Protein AF-A0A953YPN1-F1 (afdb_monomer_lite)

Foldseek 3Di:
DVLLVLLVVVLPDPPDDPVVNVVSVVVNVQVVVVDDDPVSSVVSVVVSVCVVPDPPDDDDDPPPPCDPPDPPVVVVVVVVVVVVVVVVVVVVVVVVVVVVVVVVVVVVVVVVVVVVVVVVLVVVVPPDPCVPPSVVVLVVVVVVLCCVQPLVNDPDDDPVSVVSVVVCVVVVVVSVVVVVD

Secondary structure (DSSP, 8-state):
-HHHHHHHHHHH-S-S-HHHHHHHHHHHHHHHHT---HHHHHHHHHHHHHHHHS-S-PPP-----------THHHHHHHHHHHHHHHHHHHHHHHHHHHHHHHHHHHHHHHHHHHHHHHHHHHHHTTS--TTHHHHHHHHHHHHHHHHH-GGG----THHHHHHHHHHHHHHHHHHHHTT-

Sequence (181 aa):
MRDLAKVQALLRSKSLPNDYIFQLVDYERRLRSGFLPTEDRNFIDALYQWYLTTPDSVPVSDAIGEEPVAPADDFGERLRQSDDKLRQAEARIAGLEREISDLTEGYEQQITILRRHLAAAEAGGAKAGHGHEDDRRFQEVRRLFARQFHPDNIDAVGTEREVRINVFKSFWSEIARIEKS

pLDDT: mean 80.94, std 14.26, range [43.56, 96.5]

Structure (mmCIF, N/CA/C/O backbone):
data_AF-A0A953YPN1-F1
#
_entry.id   AF-A0A953YPN1-F1
#
loop_
_atom_site.group_PDB
_atom_site.id
_atom_site.type_symbol
_atom_site.label_atom_id
_atom_site.label_alt_id
_atom_site.label_comp_id
_atom_site.label_asym_id
_atom_site.label_entity_id
_atom_site.label_seq_id
_atom_site.pdbx_PDB_ins_code
_atom_site.Cartn_x
_atom_site.Cartn_y
_atom_site.Cartn_z
_atom_site.occupancy
_atom_site.B_iso_or_equiv
_atom_site.auth_seq_id
_atom_site.auth_comp_id
_atom_site.auth_asym_id
_atom_site.auth_atom_id
_atom_site.pdbx_PDB_model_num
ATOM 1 N N . MET A 1 1 ? 13.574 -30.061 -6.468 1.00 66.62 1 MET A N 1
ATOM 2 C CA . MET A 1 1 ? 14.957 -30.098 -5.927 1.00 66.62 1 MET A CA 1
ATOM 3 C C . MET A 1 1 ? 16.039 -30.037 -7.006 1.00 66.62 1 MET A C 1
ATOM 5 O O . MET A 1 1 ? 17.040 -29.380 -6.765 1.00 66.62 1 MET A O 1
ATOM 9 N N . ARG A 1 2 ? 15.853 -30.647 -8.190 1.00 85.81 2 ARG A N 1
ATOM 10 C CA . ARG A 1 2 ? 16.838 -30.607 -9.290 1.00 85.81 2 ARG A CA 1
ATOM 11 C C . ARG A 1 2 ? 17.183 -29.183 -9.760 1.00 85.81 2 ARG A C 1
ATOM 13 O O . ARG A 1 2 ? 18.354 -28.892 -9.957 1.00 85.81 2 ARG A O 1
ATOM 20 N N . ASP A 1 3 ? 16.195 -28.297 -9.855 1.00 88.50 3 ASP A N 1
ATOM 21 C CA . ASP A 1 3 ? 16.396 -26.941 -10.399 1.00 88.50 3 ASP A CA 1
ATOM 22 C C . ASP A 1 3 ? 17.117 -26.008 -9.418 1.00 88.50 3 ASP A C 1
ATOM 24 O O . ASP A 1 3 ? 17.938 -25.192 -9.820 1.00 88.50 3 ASP A O 1
ATOM 28 N N . LEU A 1 4 ? 16.911 -26.205 -8.110 1.00 91.25 4 LEU A N 1
ATOM 29 C CA . LEU A 1 4 ? 17.629 -25.463 -7.070 1.00 91.25 4 LEU A CA 1
ATOM 30 C C . LEU A 1 4 ? 19.138 -25.738 -7.126 1.00 91.25 4 LEU A C 1
ATOM 32 O O . LEU A 1 4 ? 19.940 -24.816 -7.008 1.00 91.25 4 LEU A O 1
ATOM 36 N N . ALA A 1 5 ? 19.525 -26.994 -7.362 1.00 91.31 5 ALA A N 1
ATOM 37 C CA . ALA A 1 5 ? 20.929 -27.366 -7.510 1.00 91.31 5 ALA A CA 1
ATOM 38 C C . ALA A 1 5 ? 21.566 -26.736 -8.763 1.00 91.31 5 ALA A C 1
ATOM 40 O O . ALA A 1 5 ? 22.717 -26.306 -8.705 1.00 91.31 5 ALA A O 1
ATOM 41 N N . LYS A 1 6 ? 20.815 -26.629 -9.871 1.00 90.94 6 LYS A N 1
ATOM 42 C CA . LYS A 1 6 ? 21.270 -25.955 -11.100 1.00 90.94 6 LYS A CA 1
ATOM 43 C C . LYS A 1 6 ? 21.516 -24.465 -10.860 1.00 90.94 6 LYS A C 1
ATOM 45 O O . LYS A 1 6 ? 22.597 -23.976 -11.168 1.00 90.94 6 LYS A O 1
ATOM 50 N N . VAL A 1 7 ? 20.560 -23.769 -10.238 1.00 90.25 7 VAL A N 1
ATOM 51 C CA . VAL A 1 7 ? 20.686 -22.338 -9.901 1.00 90.25 7 VAL A CA 1
ATOM 52 C C . VAL A 1 7 ? 21.876 -22.087 -8.975 1.00 90.25 7 VAL A C 1
ATOM 54 O O . VAL A 1 7 ? 22.664 -21.180 -9.217 1.00 90.25 7 VAL A O 1
ATOM 57 N N . GLN A 1 8 ? 22.070 -22.923 -7.954 1.00 92.25 8 GLN A N 1
ATOM 58 C CA . GLN A 1 8 ? 23.209 -22.786 -7.041 1.00 92.25 8 GLN A CA 1
ATOM 59 C C . GLN A 1 8 ? 24.557 -23.060 -7.712 1.00 92.25 8 GLN A C 1
ATOM 61 O O . GLN A 1 8 ? 25.550 -22.427 -7.359 1.00 92.25 8 GLN A O 1
ATOM 66 N N . ALA A 1 9 ? 24.614 -23.993 -8.664 1.00 89.50 9 ALA A N 1
ATOM 67 C CA . ALA A 1 9 ? 25.815 -24.226 -9.457 1.00 89.50 9 ALA A CA 1
ATOM 68 C C . ALA A 1 9 ? 26.132 -23.017 -10.352 1.00 89.50 9 ALA A C 1
ATOM 70 O O . ALA A 1 9 ? 27.278 -22.573 -10.381 1.00 89.50 9 ALA A O 1
ATOM 71 N N . LEU A 1 10 ? 25.112 -22.442 -10.998 1.00 90.25 10 LEU A N 1
ATOM 72 C CA . LEU A 1 10 ? 25.237 -21.233 -11.811 1.00 90.25 10 LEU A CA 1
ATOM 73 C C . LEU A 1 10 ? 25.727 -20.042 -10.975 1.00 90.25 10 LEU A C 1
ATOM 75 O O . LEU A 1 10 ? 26.741 -19.445 -11.316 1.00 90.25 10 LEU A O 1
ATOM 79 N N . LEU A 1 11 ? 25.105 -19.762 -9.826 1.00 90.31 11 LEU A N 1
ATOM 80 C CA . LEU A 1 11 ? 25.499 -18.661 -8.929 1.00 90.31 11 LEU A CA 1
ATOM 81 C C . LEU A 1 11 ? 26.936 -18.765 -8.392 1.00 90.31 11 LEU A C 1
ATOM 83 O O . LEU A 1 11 ? 27.520 -17.759 -8.002 1.00 90.31 11 LEU A O 1
ATOM 87 N N . ARG A 1 12 ? 27.511 -19.971 -8.344 1.00 88.50 12 ARG A N 1
ATOM 88 C CA . ARG A 1 12 ? 28.907 -20.189 -7.927 1.00 88.50 12 ARG A CA 1
ATOM 89 C C . ARG A 1 12 ? 29.905 -20.055 -9.075 1.00 88.50 12 ARG A C 1
ATOM 91 O O . ARG A 1 12 ? 31.108 -19.997 -8.817 1.00 88.50 12 ARG A O 1
ATOM 98 N N . SER A 1 13 ? 29.435 -20.039 -10.319 1.00 84.56 13 SER A N 1
ATOM 99 C CA . SER A 1 13 ? 30.298 -19.875 -11.482 1.00 84.56 13 SER A CA 1
ATOM 100 C C . SER A 1 13 ? 30.769 -18.424 -11.605 1.00 84.56 13 SER A C 1
ATOM 102 O O . SER A 1 13 ? 30.007 -17.485 -11.396 1.00 84.56 13 SER A O 1
ATOM 104 N N . LYS A 1 14 ? 32.046 -18.228 -11.951 1.00 73.69 14 LYS A N 1
ATOM 105 C CA . LYS A 1 14 ? 32.632 -16.890 -12.154 1.00 73.69 14 LYS A CA 1
ATOM 106 C C . LYS A 1 14 ? 32.402 -16.331 -13.564 1.00 73.69 14 LYS A C 1
ATOM 108 O O . LYS A 1 14 ? 32.831 -15.219 -13.841 1.00 73.69 14 LYS A O 1
ATOM 113 N N . SER A 1 15 ? 31.771 -17.107 -14.448 1.00 74.50 15 SER A N 1
ATOM 114 C CA . SER A 1 15 ? 31.682 -16.826 -15.888 1.00 74.50 15 SER A CA 1
ATOM 115 C C . SER A 1 15 ? 30.311 -16.311 -16.340 1.00 74.50 15 SER A C 1
ATOM 117 O O . SER A 1 15 ? 30.076 -16.180 -17.542 1.00 74.50 15 SER A O 1
ATOM 119 N N . LEU A 1 16 ? 29.385 -16.043 -15.417 1.00 81.38 16 LEU A N 1
ATOM 120 C CA . LEU A 1 16 ? 28.074 -15.515 -15.782 1.00 81.38 16 LEU A CA 1
ATOM 121 C C . LEU A 1 16 ? 28.103 -13.987 -15.894 1.00 81.38 16 LEU A C 1
ATOM 123 O O . LEU A 1 16 ? 28.642 -13.323 -15.007 1.00 81.38 16 LEU A O 1
ATOM 127 N N . PRO A 1 17 ? 27.478 -13.417 -16.936 1.00 81.12 17 PRO A N 1
ATOM 128 C CA . PRO A 1 17 ? 27.217 -11.984 -16.998 1.00 81.12 17 PRO A CA 1
ATOM 129 C C . PRO A 1 17 ? 26.443 -11.489 -15.766 1.00 81.12 17 PRO A C 1
ATOM 131 O O . PRO A 1 17 ? 25.532 -12.169 -15.285 1.00 81.12 17 PRO A O 1
ATOM 134 N N . ASN A 1 18 ? 26.781 -10.287 -15.284 1.00 77.88 18 ASN A N 1
ATOM 135 C CA . ASN A 1 18 ? 26.198 -9.700 -14.068 1.00 77.88 18 ASN A CA 1
ATOM 136 C C . ASN A 1 18 ? 24.661 -9.631 -14.101 1.00 77.88 18 ASN A C 1
ATOM 138 O O . ASN A 1 18 ? 24.018 -9.828 -13.069 1.00 77.88 18 ASN A O 1
ATOM 142 N N . ASP A 1 19 ? 24.069 -9.430 -15.278 1.00 79.19 19 ASP A N 1
ATOM 143 C CA . ASP A 1 19 ? 22.616 -9.305 -15.447 1.00 79.19 19 ASP A CA 1
ATOM 144 C C . ASP A 1 19 ? 21.859 -10.602 -15.112 1.00 79.19 19 ASP A C 1
ATOM 146 O O . ASP A 1 19 ? 20.706 -10.561 -14.673 1.00 79.19 19 ASP A O 1
ATOM 150 N N . TYR A 1 20 ? 22.514 -11.762 -15.238 1.00 85.31 20 TYR A N 1
ATOM 151 C CA . TYR A 1 20 ? 21.919 -13.055 -14.889 1.00 85.31 20 TYR A CA 1
ATOM 152 C C . TYR A 1 20 ? 22.017 -13.377 -13.397 1.00 85.31 20 TYR A C 1
ATOM 154 O O . TYR A 1 20 ? 21.236 -14.187 -12.897 1.00 85.31 20 TYR A O 1
ATOM 162 N N . ILE A 1 21 ? 22.926 -12.735 -12.656 1.00 86.75 21 ILE A N 1
ATOM 163 C CA . ILE A 1 21 ? 23.112 -12.999 -11.222 1.00 86.75 21 ILE A CA 1
ATOM 164 C C . ILE A 1 21 ? 21.848 -12.612 -10.448 1.00 86.75 21 ILE A C 1
ATOM 166 O O . ILE A 1 21 ? 21.346 -13.404 -9.650 1.00 86.75 21 ILE A O 1
ATOM 170 N N . PHE A 1 22 ? 21.282 -11.433 -10.722 1.00 87.12 22 PHE A N 1
ATOM 171 C CA . PHE A 1 22 ? 20.065 -10.965 -10.049 1.00 87.12 22 PHE A CA 1
ATOM 172 C C . PHE A 1 22 ? 18.855 -11.861 -10.335 1.00 87.12 22 PHE A C 1
ATOM 174 O O . PHE A 1 22 ? 18.087 -12.171 -9.422 1.00 87.12 22 PHE A O 1
ATOM 181 N N . GLN A 1 23 ? 18.718 -12.331 -11.578 1.00 89.75 23 GLN A N 1
ATOM 182 C CA . GLN A 1 23 ? 17.644 -13.244 -11.975 1.00 89.75 23 GLN A CA 1
ATOM 183 C C . GLN A 1 23 ? 17.786 -14.602 -11.275 1.00 89.75 23 GLN A C 1
ATOM 185 O O . GLN A 1 23 ? 16.819 -15.120 -10.722 1.00 89.75 23 GLN A O 1
ATOM 190 N N . LEU A 1 24 ? 19.005 -15.146 -11.203 1.00 91.62 24 LEU A N 1
ATOM 191 C CA . LEU A 1 24 ? 19.278 -16.416 -10.528 1.00 91.62 24 LEU A CA 1
ATOM 192 C C . LEU A 1 24 ? 19.046 -16.351 -9.011 1.00 91.62 24 LEU A C 1
ATOM 194 O O . LEU A 1 24 ? 18.527 -17.311 -8.442 1.00 91.62 24 LEU A O 1
ATOM 198 N N . VAL A 1 25 ? 19.370 -15.231 -8.355 1.00 92.38 25 VAL A N 1
ATOM 199 C CA . VAL A 1 25 ? 19.056 -15.021 -6.929 1.00 92.38 25 VAL A CA 1
ATOM 200 C C . VAL A 1 25 ? 17.540 -14.998 -6.699 1.00 92.38 25 VAL A C 1
ATOM 202 O O . VAL A 1 25 ? 17.048 -15.621 -5.752 1.00 92.38 25 VAL A O 1
ATOM 205 N N . ASP A 1 26 ? 16.778 -14.333 -7.572 1.00 91.81 26 ASP A N 1
ATOM 206 C CA . ASP A 1 26 ? 15.315 -14.330 -7.479 1.00 91.81 26 ASP A CA 1
ATOM 207 C C . ASP A 1 26 ? 14.725 -15.730 -7.714 1.00 91.81 26 ASP A C 1
ATOM 209 O O . ASP A 1 26 ? 13.865 -16.186 -6.954 1.00 91.81 26 ASP A O 1
ATOM 213 N N . TYR A 1 27 ? 15.240 -16.466 -8.700 1.00 93.75 27 TYR A N 1
ATOM 214 C CA . TYR A 1 27 ? 14.842 -17.850 -8.951 1.00 93.75 27 TYR A CA 1
ATOM 215 C C . TYR A 1 27 ? 15.159 -18.779 -7.781 1.00 93.75 27 TYR A C 1
ATOM 217 O O . TYR A 1 27 ? 14.328 -19.623 -7.442 1.00 93.75 27 TYR A O 1
ATOM 225 N N . GLU A 1 28 ? 16.301 -18.613 -7.107 1.00 93.62 28 GLU A N 1
ATOM 226 C CA . GLU A 1 28 ? 16.613 -19.377 -5.896 1.00 93.62 28 GLU A CA 1
ATOM 227 C C . GLU A 1 28 ? 15.565 -19.129 -4.801 1.00 93.62 28 GLU A C 1
ATOM 229 O O . GLU A 1 28 ? 15.050 -20.078 -4.198 1.00 93.62 28 GLU A O 1
ATOM 234 N N . ARG A 1 29 ? 15.208 -17.861 -4.564 1.00 93.69 29 ARG A N 1
ATOM 235 C CA . ARG A 1 29 ? 14.191 -17.475 -3.576 1.00 93.69 29 ARG A CA 1
ATOM 236 C C . ARG A 1 29 ? 12.829 -18.098 -3.894 1.00 93.69 29 ARG A C 1
ATOM 238 O O . ARG A 1 29 ? 12.201 -18.669 -3.003 1.00 93.69 29 ARG A O 1
ATOM 245 N N . ARG A 1 30 ? 12.398 -18.032 -5.155 1.00 91.81 30 ARG A N 1
ATOM 246 C CA . ARG A 1 30 ? 11.135 -18.615 -5.645 1.00 91.81 30 ARG A CA 1
ATOM 247 C C . ARG A 1 30 ? 11.118 -20.146 -5.539 1.00 91.81 30 ARG A C 1
ATOM 249 O O . ARG A 1 30 ? 10.169 -20.745 -5.038 1.00 91.81 30 ARG A O 1
ATOM 256 N N . LEU A 1 31 ? 12.217 -20.805 -5.903 1.00 91.38 31 LEU A N 1
ATOM 257 C CA . LEU A 1 31 ? 12.349 -22.256 -5.747 1.00 91.38 31 LEU A CA 1
ATOM 258 C C . LEU A 1 31 ? 12.269 -22.692 -4.279 1.00 91.38 31 LEU A C 1
ATOM 260 O O . LEU A 1 31 ? 11.687 -23.738 -3.990 1.00 91.38 31 LEU A O 1
ATOM 264 N N . ARG A 1 32 ? 12.805 -21.893 -3.347 1.00 91.56 32 ARG A N 1
ATOM 265 C CA . ARG A 1 32 ? 12.696 -22.145 -1.899 1.00 91.56 32 ARG A CA 1
ATOM 266 C C . ARG A 1 32 ? 11.285 -21.927 -1.356 1.00 91.56 32 ARG A C 1
ATOM 268 O O . ARG A 1 32 ? 10.904 -22.634 -0.428 1.00 91.56 32 ARG A O 1
ATOM 275 N N . SER A 1 33 ? 10.505 -21.011 -1.932 1.00 92.00 33 SER A N 1
ATOM 276 C CA . SER A 1 33 ? 9.086 -20.841 -1.587 1.00 92.00 33 SER A CA 1
ATOM 277 C C . SER A 1 33 ? 8.169 -21.893 -2.226 1.00 92.00 33 SER A C 1
ATOM 279 O O . SER A 1 33 ? 6.976 -21.921 -1.934 1.00 92.00 33 SER A O 1
ATOM 281 N N . GLY A 1 34 ? 8.713 -22.788 -3.059 1.00 92.00 34 GLY A N 1
ATOM 282 C CA . GLY A 1 34 ? 7.993 -23.920 -3.647 1.00 92.00 34 GLY A CA 1
ATOM 283 C C . GLY A 1 34 ? 7.304 -23.620 -4.980 1.00 92.00 34 GLY A C 1
ATOM 284 O O . GLY A 1 34 ? 6.620 -24.496 -5.508 1.00 92.00 34 GLY A O 1
ATOM 285 N N . PHE A 1 35 ? 7.501 -22.432 -5.557 1.00 90.50 35 PHE A N 1
ATOM 286 C CA . PHE A 1 35 ? 6.878 -22.044 -6.820 1.00 90.50 35 PHE A CA 1
ATOM 287 C C . PHE A 1 35 ? 7.901 -21.464 -7.791 1.00 90.50 35 PHE A C 1
ATOM 289 O O . PHE A 1 35 ? 8.605 -20.518 -7.469 1.00 90.50 35 PHE A O 1
ATOM 296 N N . LEU A 1 36 ? 7.945 -22.002 -9.007 1.00 90.00 36 LEU A N 1
ATOM 297 C CA . LEU A 1 36 ? 8.696 -21.412 -10.108 1.00 90.00 36 LEU A CA 1
ATOM 298 C C . LEU A 1 36 ? 7.936 -21.677 -11.418 1.00 90.00 36 LEU A C 1
ATOM 300 O O . LEU A 1 36 ? 7.680 -22.859 -11.697 1.00 90.00 36 LEU A O 1
ATOM 304 N N . PRO A 1 37 ? 7.575 -20.629 -12.186 1.00 90.94 37 PRO A N 1
ATOM 305 C CA . PRO A 1 37 ? 6.934 -20.747 -13.494 1.00 90.94 37 PRO A CA 1
ATOM 306 C C . PRO A 1 37 ? 7.686 -21.677 -14.452 1.00 90.94 37 PRO A C 1
ATOM 308 O O . PRO A 1 37 ? 8.906 -21.820 -14.379 1.00 90.94 37 PRO A O 1
ATOM 311 N N . THR A 1 38 ? 6.960 -22.305 -15.378 1.00 86.75 38 THR A N 1
ATOM 312 C CA . THR A 1 38 ? 7.549 -23.224 -16.368 1.00 86.75 38 THR A CA 1
ATOM 313 C C . THR A 1 38 ? 8.549 -22.517 -17.287 1.00 86.75 38 THR A C 1
ATOM 315 O O . THR A 1 38 ? 9.581 -23.091 -17.618 1.00 86.75 38 THR A O 1
ATOM 318 N N . GLU A 1 39 ? 8.279 -21.264 -17.656 1.00 82.88 39 GLU A N 1
ATOM 319 C CA . GLU A 1 39 ? 9.177 -20.443 -18.480 1.00 82.88 39 GLU A CA 1
ATOM 320 C C . GLU A 1 39 ? 10.525 -20.217 -17.786 1.00 82.88 39 GLU A C 1
ATOM 322 O O . GLU A 1 39 ? 11.573 -20.493 -18.368 1.00 82.88 39 GLU A O 1
ATOM 327 N N . ASP A 1 40 ? 10.492 -19.848 -16.503 1.00 89.44 40 ASP A N 1
ATOM 328 C CA . ASP A 1 40 ? 11.690 -19.671 -15.677 1.00 89.44 40 ASP A CA 1
ATOM 329 C C . ASP A 1 40 ? 12.476 -20.989 -15.527 1.00 89.44 40 ASP A C 1
ATOM 331 O O . ASP A 1 40 ? 13.706 -20.994 -15.547 1.00 89.44 40 ASP A O 1
ATOM 335 N N . ARG A 1 41 ? 11.792 -22.140 -15.426 1.00 88.81 41 ARG A N 1
ATOM 336 C CA . ARG A 1 41 ? 12.461 -23.457 -15.400 1.00 88.81 41 ARG A CA 1
ATOM 337 C C . ARG A 1 41 ? 13.164 -23.777 -16.712 1.00 88.81 41 ARG A C 1
ATOM 339 O O . ARG A 1 41 ? 14.303 -24.234 -16.686 1.00 88.81 41 ARG A O 1
ATOM 346 N N . ASN A 1 42 ? 12.504 -23.529 -17.840 1.00 87.62 42 ASN A N 1
ATOM 347 C CA . ASN A 1 42 ? 13.091 -23.749 -19.161 1.00 87.62 42 ASN A CA 1
ATOM 348 C C . ASN A 1 42 ? 14.320 -22.859 -19.366 1.00 87.62 42 ASN A C 1
ATOM 350 O O . ASN A 1 42 ? 15.325 -23.311 -19.910 1.00 87.62 42 ASN A O 1
ATOM 354 N N . PHE A 1 43 ? 14.257 -21.620 -18.877 1.00 88.00 43 PHE A N 1
ATOM 355 C CA . PHE A 1 43 ? 15.380 -20.696 -18.899 1.00 88.00 43 PHE A CA 1
ATOM 356 C C . PHE A 1 43 ? 16.560 -21.195 -18.050 1.00 88.00 43 PHE A C 1
ATOM 358 O O . PHE A 1 43 ? 17.682 -21.262 -18.550 1.00 88.00 43 PHE A O 1
ATOM 365 N N . ILE A 1 44 ? 16.317 -21.619 -16.802 1.00 90.50 44 ILE A N 1
ATOM 366 C CA . ILE A 1 44 ? 17.356 -22.211 -15.937 1.00 90.50 44 ILE A CA 1
ATOM 367 C C . ILE A 1 44 ? 17.985 -23.436 -16.604 1.00 90.50 44 ILE A C 1
ATOM 369 O O . ILE A 1 44 ? 19.199 -23.616 -16.533 1.00 90.50 44 ILE A O 1
ATOM 373 N N . ASP A 1 45 ? 17.181 -24.269 -17.262 1.00 88.94 45 ASP A N 1
ATOM 374 C CA . ASP A 1 45 ? 17.662 -25.469 -17.939 1.00 88.94 45 ASP A CA 1
ATOM 375 C C . ASP A 1 45 ? 18.532 -25.139 -19.145 1.00 88.94 45 ASP A C 1
ATOM 377 O O . ASP A 1 45 ? 19.617 -25.705 -19.271 1.00 88.94 45 ASP A O 1
ATOM 381 N N . ALA A 1 46 ? 18.113 -24.190 -19.981 1.00 87.81 46 ALA A N 1
ATOM 382 C CA . ALA A 1 46 ? 18.907 -23.717 -21.108 1.00 87.81 46 ALA A CA 1
ATOM 383 C C . ALA A 1 46 ? 20.232 -23.093 -20.643 1.00 87.81 46 ALA A C 1
ATOM 385 O O . ALA A 1 46 ? 21.296 -23.444 -21.156 1.00 87.81 46 ALA A O 1
ATOM 386 N N . LEU A 1 47 ? 20.185 -22.234 -19.621 1.00 87.31 47 LEU A N 1
ATOM 387 C CA . LEU A 1 47 ? 21.364 -21.568 -19.069 1.00 87.31 47 LEU A CA 1
ATOM 388 C C . LEU A 1 47 ? 22.328 -22.566 -18.412 1.00 87.31 47 LEU A C 1
ATOM 390 O O . LEU A 1 47 ? 23.544 -22.459 -18.562 1.00 87.31 47 LEU A O 1
ATOM 394 N N . TYR A 1 48 ? 21.794 -23.573 -17.720 1.00 88.69 48 TYR A N 1
ATOM 395 C CA . TYR A 1 48 ? 22.593 -24.634 -17.118 1.00 88.69 48 TYR A CA 1
ATOM 396 C C . TYR A 1 48 ? 23.224 -25.555 -18.165 1.00 88.69 48 TYR A C 1
ATOM 398 O O . TYR A 1 48 ? 24.382 -25.933 -18.012 1.00 88.69 48 TYR A O 1
ATOM 406 N N . GLN A 1 49 ? 22.503 -25.900 -19.237 1.00 87.88 49 GLN A N 1
ATOM 407 C CA . GLN A 1 49 ? 23.088 -26.656 -20.347 1.00 87.88 49 GLN A CA 1
ATOM 408 C C . GLN A 1 49 ? 24.216 -25.871 -21.011 1.00 87.88 49 GLN A C 1
ATOM 410 O O . GLN A 1 49 ? 25.301 -26.417 -21.177 1.00 87.88 49 GLN A O 1
ATOM 415 N N . TRP A 1 50 ? 24.004 -24.583 -21.288 1.00 85.44 50 TRP A N 1
ATOM 416 C CA . TRP A 1 50 ? 25.046 -23.711 -21.824 1.00 85.44 50 TRP A CA 1
ATOM 417 C C . TRP A 1 50 ? 26.288 -23.669 -20.921 1.00 85.44 50 TRP A C 1
ATOM 419 O O . TRP A 1 50 ? 27.406 -23.846 -21.406 1.00 85.44 50 TRP A O 1
ATOM 429 N N . TYR A 1 51 ? 26.100 -23.526 -19.604 1.00 84.94 51 TYR A N 1
ATOM 430 C CA . TYR A 1 51 ? 27.187 -23.564 -18.621 1.00 84.94 51 TYR A CA 1
ATOM 431 C C . TYR A 1 51 ? 27.980 -24.881 -18.652 1.00 84.94 51 TYR A C 1
ATOM 433 O O . TYR A 1 51 ? 29.197 -24.868 -18.505 1.00 84.94 51 TYR A O 1
ATOM 441 N N . LEU A 1 52 ? 27.314 -26.020 -18.863 1.00 84.75 52 LEU A N 1
ATOM 442 C CA . LEU A 1 52 ? 27.977 -27.326 -18.945 1.00 84.75 52 LEU A CA 1
ATOM 443 C C . LEU A 1 52 ? 28.704 -27.560 -20.276 1.00 84.75 52 LEU A C 1
ATOM 445 O O . LEU A 1 52 ? 29.666 -28.324 -20.312 1.00 84.75 52 LEU A O 1
ATOM 449 N N . THR A 1 53 ? 28.227 -26.961 -21.368 1.00 82.44 53 THR A N 1
ATOM 450 C CA . THR A 1 53 ? 28.767 -27.186 -22.719 1.00 82.44 53 THR A CA 1
ATOM 451 C C . THR A 1 53 ? 29.822 -26.172 -23.139 1.00 82.44 53 THR A C 1
ATOM 453 O O . THR A 1 53 ? 30.477 -26.385 -24.156 1.00 82.44 53 THR A O 1
ATOM 456 N N . THR A 1 54 ? 29.985 -25.076 -22.397 1.00 73.19 54 THR A N 1
ATOM 457 C CA . THR A 1 54 ? 30.964 -24.033 -22.718 1.00 73.19 54 THR A CA 1
ATOM 458 C C . THR A 1 54 ? 32.278 -24.341 -21.989 1.00 73.19 54 THR A C 1
ATOM 460 O O . THR A 1 54 ? 32.303 -24.295 -20.759 1.00 73.19 54 THR A O 1
ATOM 463 N N . PRO A 1 55 ? 33.371 -24.691 -22.696 1.00 54.69 55 PRO A N 1
ATOM 464 C CA . PRO A 1 55 ? 34.686 -24.806 -22.075 1.00 54.69 55 PRO A CA 1
ATOM 465 C C . PRO A 1 55 ? 35.129 -23.429 -21.563 1.00 54.69 55 PRO A C 1
ATOM 467 O O . PRO A 1 55 ? 34.757 -22.423 -22.159 1.00 54.69 55 PRO A O 1
ATOM 470 N N . ASP A 1 56 ? 35.946 -23.401 -20.506 1.00 56.75 56 ASP A N 1
ATOM 471 C CA . ASP A 1 56 ? 36.495 -22.243 -19.754 1.00 56.75 56 ASP A CA 1
ATOM 472 C C . ASP A 1 56 ? 37.196 -21.121 -20.574 1.00 56.75 56 ASP A C 1
ATOM 474 O O . ASP A 1 56 ? 37.889 -20.260 -20.034 1.00 56.75 56 ASP A O 1
ATOM 478 N N . SER A 1 57 ? 37.040 -21.093 -21.890 1.00 47.34 57 SER A N 1
ATOM 479 C CA . SER A 1 57 ? 37.502 -20.051 -22.794 1.00 47.34 57 SER A CA 1
ATOM 480 C C . SER A 1 57 ? 36.321 -19.223 -23.288 1.00 47.34 57 SER A C 1
ATOM 482 O O . SER A 1 57 ? 35.515 -19.697 -24.084 1.00 47.34 57 SER A O 1
ATOM 484 N N . VAL A 1 58 ? 36.264 -17.963 -22.867 1.00 56.03 58 VAL A N 1
ATOM 485 C CA . VAL A 1 58 ? 35.509 -16.912 -23.553 1.00 56.03 58 VAL A CA 1
ATOM 486 C C . VAL A 1 58 ? 36.115 -16.726 -24.950 1.00 56.03 58 VAL A C 1
ATOM 488 O O . VAL A 1 58 ? 37.282 -16.337 -25.030 1.00 56.03 58 VAL A O 1
ATOM 491 N N . PRO A 1 59 ? 35.373 -16.891 -26.057 1.00 43.56 59 PRO A N 1
ATOM 492 C CA . PRO A 1 59 ? 35.543 -16.005 -27.181 1.00 43.56 59 PRO A CA 1
ATOM 493 C C . PRO A 1 59 ? 34.563 -14.850 -26.990 1.00 43.56 59 PRO A C 1
ATOM 495 O O . PRO A 1 59 ? 33.352 -15.032 -26.844 1.00 43.56 59 PRO A O 1
ATOM 498 N N . VAL A 1 60 ? 35.110 -13.639 -26.983 1.00 52.81 60 VAL A N 1
ATOM 499 C CA . VAL A 1 60 ? 34.344 -12.459 -27.362 1.00 52.81 60 VAL A CA 1
ATOM 500 C C . VAL A 1 60 ? 33.658 -12.794 -28.688 1.00 52.81 60 VAL A C 1
ATOM 502 O O . VAL A 1 60 ? 34.260 -13.361 -29.596 1.00 52.81 60 VAL A O 1
ATOM 505 N N . SER A 1 61 ? 32.361 -12.540 -28.708 1.00 48.41 61 SER A N 1
ATOM 506 C CA . SER A 1 61 ? 31.412 -12.825 -29.771 1.00 48.41 61 SER A CA 1
ATOM 507 C C . SER A 1 61 ? 31.862 -12.304 -31.147 1.00 48.41 61 SER A C 1
ATOM 509 O O . SER A 1 61 ? 31.535 -11.176 -31.491 1.00 48.41 61 SER A O 1
ATOM 511 N N . ASP A 1 62 ? 32.526 -13.142 -31.951 1.00 48.56 62 ASP A N 1
ATOM 512 C CA . ASP A 1 62 ? 32.809 -12.892 -33.384 1.00 48.56 62 ASP A CA 1
ATOM 513 C C . ASP A 1 62 ? 31.934 -13.744 -34.328 1.00 48.56 62 ASP A C 1
ATOM 515 O O . ASP A 1 62 ? 32.133 -13.773 -35.539 1.00 48.56 62 ASP A O 1
ATOM 519 N N . ALA A 1 63 ? 30.921 -14.431 -33.795 1.00 45.34 63 ALA A N 1
ATOM 520 C CA . ALA A 1 63 ? 29.934 -15.169 -34.583 1.00 45.34 63 ALA A CA 1
ATOM 521 C C . ALA A 1 63 ? 28.550 -14.508 -34.505 1.00 45.34 63 ALA A C 1
ATOM 523 O O . ALA A 1 63 ? 27.551 -15.163 -34.219 1.00 45.34 63 ALA A O 1
ATOM 524 N N . ILE A 1 64 ? 28.492 -13.202 -34.767 1.00 52.03 64 ILE A N 1
ATOM 525 C CA . ILE A 1 64 ? 27.283 -12.587 -35.315 1.00 52.03 64 ILE A CA 1
ATOM 526 C C . ILE A 1 64 ? 27.533 -12.554 -36.817 1.00 52.03 64 ILE A C 1
ATOM 528 O O . ILE A 1 64 ? 28.305 -11.732 -37.306 1.00 52.03 64 ILE A O 1
ATOM 532 N N . GLY A 1 65 ? 26.950 -13.509 -37.545 1.00 47.28 65 GLY A N 1
ATOM 533 C CA . GLY A 1 65 ? 26.820 -13.358 -38.990 1.00 47.28 65 GLY A CA 1
ATOM 534 C C . GLY A 1 65 ? 26.140 -12.024 -39.231 1.00 47.28 65 GLY A C 1
ATOM 535 O O . GLY A 1 65 ? 25.098 -11.819 -38.624 1.00 47.28 65 GLY A O 1
ATOM 536 N N . GLU A 1 66 ? 26.791 -11.154 -40.008 1.00 45.66 66 GLU A N 1
ATOM 537 C CA . GLU A 1 66 ? 26.405 -9.785 -40.370 1.00 45.66 66 GLU A CA 1
ATOM 538 C C . GLU A 1 66 ? 24.922 -9.486 -40.105 1.00 45.66 66 GLU A C 1
ATOM 540 O O . GLU A 1 66 ? 24.085 -9.507 -41.010 1.00 45.66 66 GLU A O 1
ATOM 545 N N . GLU A 1 67 ? 24.580 -9.213 -38.842 1.00 52.28 67 GLU A N 1
ATOM 546 C CA . GLU A 1 67 ? 23.342 -8.518 -38.561 1.00 52.28 67 GLU A CA 1
ATOM 547 C C . GLU A 1 67 ? 23.546 -7.133 -39.160 1.00 52.28 67 GLU A C 1
ATOM 549 O O . GLU A 1 67 ? 24.629 -6.553 -38.993 1.00 52.28 67 GLU A O 1
ATOM 554 N N . PRO A 1 68 ? 22.556 -6.609 -39.902 1.00 48.75 68 PRO A N 1
ATOM 555 C CA . PRO A 1 68 ? 22.640 -5.265 -40.434 1.00 48.75 68 PRO A CA 1
ATOM 556 C C . PRO A 1 68 ? 22.973 -4.355 -39.261 1.00 48.75 68 PRO A C 1
ATOM 558 O O . PRO A 1 68 ? 22.185 -4.247 -38.324 1.00 48.75 68 PRO A O 1
ATOM 561 N N . VAL A 1 69 ? 24.173 -3.769 -39.292 1.00 53.34 69 VAL A N 1
ATOM 562 C CA . VAL A 1 69 ? 24.623 -2.803 -38.298 1.00 53.34 69 VAL A CA 1
ATOM 563 C C . VAL A 1 69 ? 23.545 -1.734 -38.277 1.00 53.34 69 VAL A C 1
ATOM 565 O O . VAL A 1 69 ? 23.427 -0.952 -39.225 1.00 53.34 69 VAL A O 1
ATOM 568 N N . ALA A 1 70 ? 22.695 -1.778 -37.249 1.00 54.84 70 ALA A N 1
ATOM 569 C CA . ALA A 1 70 ? 21.671 -0.774 -37.058 1.00 54.84 70 ALA A CA 1
ATOM 570 C C . ALA A 1 70 ? 22.399 0.573 -37.107 1.00 54.84 70 ALA A C 1
ATOM 572 O O . ALA A 1 70 ? 23.466 0.698 -36.489 1.00 54.84 70 ALA A O 1
ATOM 573 N N . PRO A 1 71 ? 21.911 1.537 -37.906 1.00 60.19 71 PRO A N 1
ATOM 574 C CA . PRO A 1 71 ? 22.597 2.806 -38.072 1.00 60.19 71 PRO A CA 1
ATOM 575 C C . PRO A 1 71 ? 22.897 3.362 -36.681 1.00 60.19 71 PRO A C 1
ATOM 577 O O . PRO A 1 71 ? 22.028 3.335 -35.811 1.00 60.19 71 PRO A O 1
ATOM 580 N N . ALA A 1 72 ? 24.132 3.819 -36.461 1.00 59.12 72 ALA A N 1
ATOM 581 C CA . ALA A 1 72 ? 24.632 4.272 -35.158 1.00 59.12 72 ALA A CA 1
ATOM 582 C C . ALA A 1 72 ? 23.743 5.344 -34.479 1.00 59.12 72 ALA A C 1
ATOM 584 O O . ALA A 1 72 ? 23.883 5.602 -33.284 1.00 59.12 72 ALA A O 1
ATOM 585 N N . ASP A 1 73 ? 22.797 5.917 -35.225 1.00 63.19 73 ASP A N 1
ATOM 586 C CA . ASP A 1 73 ? 21.753 6.828 -34.770 1.00 63.19 73 ASP A CA 1
ATOM 587 C C . ASP A 1 73 ? 20.662 6.169 -33.886 1.00 63.19 73 ASP A C 1
ATOM 589 O O . ASP A 1 73 ? 20.134 6.835 -32.993 1.00 63.19 73 ASP A O 1
ATOM 593 N N . ASP A 1 74 ? 20.360 4.870 -34.040 1.00 73.19 74 ASP A N 1
ATOM 594 C CA . ASP A 1 74 ? 19.262 4.181 -33.322 1.00 73.19 74 ASP A CA 1
ATOM 595 C C . ASP A 1 74 ? 19.550 3.997 -31.820 1.00 73.19 74 ASP A C 1
ATOM 597 O O . ASP A 1 74 ? 18.681 4.165 -30.961 1.00 73.19 74 ASP A O 1
ATOM 601 N N . PHE A 1 75 ? 20.806 3.720 -31.457 1.00 71.88 75 PHE A N 1
ATOM 602 C CA . PHE A 1 75 ? 21.180 3.527 -30.053 1.00 71.88 75 PHE A CA 1
ATOM 603 C C . PHE A 1 75 ? 21.066 4.825 -29.240 1.00 71.88 75 PHE A C 1
ATOM 605 O O . PHE A 1 75 ? 20.590 4.816 -28.102 1.00 71.88 75 PHE A O 1
ATOM 612 N N . GLY A 1 76 ? 21.460 5.957 -29.833 1.00 85.00 76 GLY A N 1
ATOM 613 C CA . GLY A 1 76 ? 21.350 7.267 -29.194 1.00 85.00 76 GLY A CA 1
ATOM 614 C C . GLY A 1 76 ? 19.898 7.684 -28.964 1.00 85.00 76 GLY A C 1
ATOM 615 O O . GLY A 1 76 ? 19.578 8.258 -27.922 1.00 85.00 76 GLY A O 1
ATOM 616 N N . GLU A 1 77 ? 19.003 7.364 -29.900 1.00 84.25 77 GLU A N 1
ATOM 617 C CA . GLU A 1 77 ? 17.573 7.629 -29.751 1.00 84.25 77 GLU A CA 1
ATOM 618 C C . GLU A 1 77 ? 16.942 6.753 -28.663 1.00 84.25 77 GLU A C 1
ATOM 620 O O . GLU A 1 77 ? 16.237 7.263 -27.791 1.00 84.25 77 GLU A O 1
ATOM 625 N N . ARG A 1 78 ? 17.273 5.458 -28.630 1.00 82.25 78 ARG A N 1
ATOM 626 C CA . ARG A 1 78 ? 16.811 4.538 -27.580 1.00 82.25 78 ARG A CA 1
ATOM 627 C C . ARG A 1 78 ? 17.288 4.944 -26.186 1.00 82.25 78 ARG A C 1
ATOM 629 O O . ARG A 1 78 ? 16.511 4.846 -25.236 1.00 82.25 78 ARG A O 1
ATOM 636 N N . LEU A 1 79 ? 18.524 5.431 -26.056 1.00 88.31 79 LEU A N 1
ATOM 637 C CA . LEU A 1 79 ? 19.050 5.925 -24.781 1.00 88.31 79 LEU A CA 1
ATOM 638 C C . LEU A 1 79 ? 18.289 7.171 -24.310 1.00 88.31 79 LEU A C 1
ATOM 640 O O . LEU A 1 79 ? 17.845 7.213 -23.167 1.00 88.31 79 LEU A O 1
ATOM 644 N N . ARG A 1 80 ? 18.028 8.131 -25.208 1.00 88.94 80 ARG A N 1
ATOM 645 C CA . ARG A 1 80 ? 17.207 9.315 -24.891 1.00 88.94 80 ARG A CA 1
ATOM 646 C C . ARG A 1 80 ? 15.785 8.937 -24.483 1.00 88.94 80 ARG A C 1
ATOM 648 O O . ARG A 1 80 ? 15.282 9.447 -23.491 1.00 88.94 80 ARG A O 1
ATOM 655 N N . GLN A 1 81 ? 15.157 8.001 -25.196 1.00 91.00 81 GLN A N 1
ATOM 656 C CA . GLN A 1 81 ? 13.831 7.495 -24.833 1.00 91.00 81 GLN A CA 1
ATOM 657 C C . GLN A 1 81 ? 13.831 6.810 -23.460 1.00 91.00 81 GLN A C 1
ATOM 659 O O . GLN A 1 81 ? 12.850 6.906 -22.722 1.00 91.00 81 GLN A O 1
ATOM 664 N N . SER A 1 82 ? 14.908 6.101 -23.113 1.00 91.25 82 SER A N 1
ATOM 665 C CA . SER A 1 82 ? 15.076 5.500 -21.789 1.00 91.25 82 SER A CA 1
ATOM 666 C C . SER A 1 82 ? 15.218 6.567 -20.703 1.00 91.25 82 SER A C 1
ATOM 668 O O . SER A 1 82 ? 14.533 6.487 -19.685 1.00 91.25 82 SER A O 1
ATOM 670 N N . ASP A 1 83 ? 16.043 7.588 -20.934 1.00 94.75 83 ASP A N 1
ATOM 671 C CA . ASP A 1 83 ? 16.235 8.705 -20.004 1.00 94.75 83 ASP A CA 1
ATOM 672 C C . ASP A 1 83 ? 14.939 9.496 -19.787 1.00 94.75 83 ASP A C 1
ATOM 674 O O . ASP A 1 83 ? 14.601 9.851 -18.658 1.00 94.75 83 ASP A O 1
ATOM 678 N N . ASP A 1 84 ? 14.161 9.725 -20.846 1.00 95.25 84 ASP A N 1
ATOM 679 C CA . ASP A 1 84 ? 12.867 10.398 -20.742 1.00 95.25 84 ASP A CA 1
ATOM 680 C C . ASP A 1 84 ? 11.852 9.561 -19.955 1.00 95.25 84 ASP A C 1
ATOM 682 O O . ASP A 1 84 ? 11.109 10.101 -19.131 1.00 95.25 84 ASP A O 1
ATOM 686 N N . LYS A 1 85 ? 11.843 8.235 -20.140 1.00 93.25 85 LYS A N 1
ATOM 687 C CA . LYS A 1 85 ? 11.012 7.324 -19.335 1.00 93.25 85 LYS A CA 1
ATOM 688 C C . LYS A 1 85 ? 11.433 7.316 -17.868 1.00 93.25 85 LYS A C 1
ATOM 690 O O . LYS A 1 85 ? 10.559 7.322 -17.004 1.00 93.25 85 LYS A O 1
ATOM 695 N N . LEU A 1 86 ? 12.736 7.331 -17.587 1.00 94.69 86 LEU A N 1
ATOM 696 C CA . LEU A 1 86 ? 13.271 7.438 -16.227 1.00 94.69 86 LEU A CA 1
ATOM 697 C C . LEU A 1 86 ? 12.816 8.743 -15.571 1.00 94.69 86 LEU A C 1
ATOM 699 O O . LEU A 1 86 ? 12.207 8.698 -14.507 1.00 94.69 86 LEU A O 1
ATOM 703 N N . ARG A 1 87 ? 12.971 9.883 -16.252 1.00 94.62 87 ARG A N 1
ATOM 704 C CA . ARG A 1 87 ? 12.498 11.185 -15.753 1.00 94.62 87 ARG A CA 1
ATOM 705 C C . ARG A 1 87 ? 10.991 11.214 -15.512 1.00 94.62 87 ARG A C 1
ATOM 707 O O . ARG A 1 87 ? 10.536 11.780 -14.521 1.00 94.62 87 ARG A O 1
ATOM 714 N N . GLN A 1 88 ? 10.200 10.609 -16.399 1.00 94.81 88 GLN A N 1
ATOM 715 C CA . GLN A 1 88 ? 8.750 10.503 -16.210 1.00 94.81 88 GLN A CA 1
ATOM 716 C C . GLN A 1 88 ? 8.397 9.635 -14.998 1.00 94.81 88 GLN A C 1
ATOM 718 O O . GLN A 1 88 ? 7.498 9.988 -14.232 1.00 94.81 88 GLN A O 1
ATOM 723 N N . ALA A 1 89 ? 9.099 8.517 -14.806 1.00 92.31 89 ALA A N 1
ATOM 724 C CA . ALA A 1 89 ? 8.908 7.650 -13.651 1.00 92.31 89 ALA A CA 1
ATOM 725 C C . ALA A 1 89 ? 9.290 8.365 -12.346 1.00 92.31 89 ALA A C 1
ATOM 727 O O . ALA A 1 89 ? 8.509 8.342 -11.399 1.00 92.31 89 ALA A O 1
ATOM 728 N N . GLU A 1 90 ? 10.423 9.067 -12.318 1.00 96.38 90 GLU A N 1
ATOM 729 C CA . GLU A 1 90 ? 10.871 9.874 -11.177 1.00 96.38 90 GLU A CA 1
ATOM 730 C C . GLU A 1 90 ? 9.866 10.979 -10.835 1.00 96.38 90 GLU A C 1
ATOM 732 O O . GLU A 1 90 ? 9.471 11.127 -9.679 1.00 96.38 90 GLU A O 1
ATOM 737 N N . ALA A 1 91 ? 9.372 11.709 -11.840 1.00 95.69 91 ALA A N 1
ATOM 738 C CA . ALA A 1 91 ? 8.356 12.739 -11.640 1.00 95.69 91 ALA A CA 1
ATOM 739 C C . ALA A 1 91 ? 7.046 12.157 -11.085 1.00 95.69 91 ALA A C 1
ATOM 741 O O . ALA A 1 91 ? 6.408 12.767 -10.223 1.00 95.69 91 ALA A O 1
ATOM 742 N N . ARG A 1 92 ? 6.653 10.964 -11.549 1.00 96.06 92 ARG A N 1
ATOM 743 C CA . ARG A 1 92 ? 5.478 10.251 -11.039 1.00 96.06 92 ARG A CA 1
ATOM 744 C C . ARG A 1 92 ? 5.673 9.797 -9.594 1.00 96.06 92 ARG A C 1
ATOM 746 O O . ARG A 1 92 ? 4.756 9.976 -8.799 1.00 96.06 92 ARG A O 1
ATOM 753 N N . ILE A 1 93 ? 6.840 9.249 -9.252 1.00 95.25 93 ILE A N 1
ATOM 754 C CA . ILE A 1 93 ? 7.183 8.850 -7.878 1.00 95.25 93 ILE A CA 1
ATOM 755 C C . ILE A 1 93 ? 7.111 10.066 -6.955 1.00 95.25 93 ILE A C 1
ATOM 757 O O . ILE A 1 93 ? 6.363 10.038 -5.985 1.00 95.25 93 ILE A O 1
ATOM 761 N N . ALA A 1 94 ? 7.759 11.172 -7.321 1.00 95.44 94 ALA A N 1
ATOM 762 C CA . ALA A 1 94 ? 7.735 12.402 -6.532 1.00 95.44 94 ALA A CA 1
ATOM 763 C C . ALA A 1 94 ? 6.324 13.006 -6.380 1.00 95.44 94 ALA A C 1
ATOM 765 O O . ALA A 1 94 ? 6.064 13.762 -5.441 1.00 95.44 94 ALA A O 1
ATOM 766 N N . GLY A 1 95 ? 5.417 12.738 -7.325 1.00 96.50 95 GLY A N 1
ATOM 767 C CA . GLY A 1 95 ? 4.002 13.097 -7.220 1.00 96.50 95 GLY A CA 1
ATOM 768 C C . GLY A 1 95 ? 3.252 12.221 -6.216 1.00 96.50 95 GLY A C 1
ATOM 769 O O . GLY A 1 95 ? 2.573 12.747 -5.339 1.00 96.50 95 GLY A O 1
ATOM 770 N N . LEU A 1 96 ? 3.428 10.900 -6.305 1.00 92.19 96 LEU A N 1
ATOM 771 C CA . LEU A 1 96 ? 2.821 9.936 -5.381 1.00 92.19 96 LEU A CA 1
ATOM 772 C C . LEU A 1 96 ? 3.326 10.116 -3.944 1.00 92.19 96 LEU A C 1
ATOM 774 O O . LEU A 1 96 ? 2.546 10.016 -3.004 1.00 92.19 96 LEU A O 1
ATOM 778 N N . GLU A 1 97 ? 4.611 10.418 -3.757 1.00 95.75 97 GLU A N 1
ATOM 779 C CA . GLU A 1 97 ? 5.188 10.697 -2.437 1.00 95.75 97 GLU A CA 1
ATOM 780 C C . GLU A 1 97 ? 4.548 11.925 -1.780 1.00 95.75 97 GLU A C 1
ATOM 782 O O . GLU A 1 97 ? 4.245 11.898 -0.587 1.00 95.75 97 GLU A O 1
ATOM 787 N N . ARG A 1 98 ? 4.276 12.979 -2.563 1.00 96.06 98 ARG A N 1
ATOM 788 C CA . ARG A 1 98 ? 3.540 14.159 -2.086 1.00 96.06 98 ARG A CA 1
ATOM 789 C C . ARG A 1 98 ? 2.107 13.815 -1.699 1.00 96.06 98 ARG A C 1
ATOM 791 O O . ARG A 1 98 ? 1.685 14.163 -0.606 1.00 96.06 98 ARG A O 1
ATOM 798 N N . GLU A 1 99 ? 1.398 13.073 -2.544 1.00 95.00 99 GLU A N 1
ATOM 799 C CA . GLU A 1 99 ? 0.026 12.640 -2.253 1.00 95.00 99 GLU A CA 1
ATOM 800 C C . GLU A 1 99 ? -0.053 11.796 -0.969 1.00 95.00 99 GLU A C 1
ATOM 802 O O . GLU A 1 99 ? -0.919 12.022 -0.125 1.00 95.00 99 GLU A O 1
ATOM 807 N N . ILE A 1 100 ? 0.885 10.862 -0.774 1.00 92.19 100 ILE A N 1
ATOM 808 C CA . ILE A 1 100 ? 0.978 10.061 0.455 1.00 92.19 100 ILE A CA 1
ATOM 809 C C . ILE A 1 100 ? 1.244 10.954 1.670 1.00 92.19 100 ILE A C 1
ATOM 811 O O . ILE A 1 100 ? 0.632 10.743 2.719 1.00 92.19 100 ILE A O 1
ATOM 815 N N . SER A 1 101 ? 2.137 11.937 1.544 1.00 94.00 101 SER A N 1
ATOM 816 C CA . SER A 1 101 ? 2.434 12.891 2.616 1.00 94.00 101 SER A CA 1
ATOM 817 C C . SER A 1 101 ? 1.190 13.690 3.013 1.00 94.00 101 SER A C 1
ATOM 819 O O . SER A 1 101 ? 0.833 13.710 4.191 1.00 94.00 101 SER A O 1
ATOM 821 N N . ASP A 1 102 ? 0.487 14.268 2.039 1.00 93.38 102 ASP A N 1
ATOM 822 C CA . ASP A 1 102 ? -0.714 15.080 2.266 1.00 93.38 102 ASP A CA 1
ATOM 823 C C . ASP A 1 102 ? -1.841 14.253 2.911 1.00 93.38 102 ASP A C 1
ATOM 825 O O . ASP A 1 102 ? -2.497 14.689 3.861 1.00 93.38 102 ASP A O 1
ATOM 829 N N . LEU A 1 103 ? -2.046 13.017 2.436 1.00 90.69 103 LEU A N 1
ATOM 830 C CA . LEU A 1 103 ? -3.020 12.092 3.022 1.00 90.69 103 LEU A CA 1
ATOM 831 C C . LEU A 1 103 ? -2.651 11.714 4.459 1.00 90.69 103 LEU A C 1
ATOM 833 O O . LEU A 1 103 ? -3.529 11.657 5.322 1.00 90.69 103 LEU A O 1
ATOM 837 N N . THR A 1 104 ? -1.369 11.457 4.722 1.00 90.69 104 THR A N 1
ATOM 838 C CA . THR A 1 104 ? -0.882 11.092 6.058 1.00 90.69 104 THR A CA 1
ATOM 839 C C . THR A 1 104 ? -1.141 12.226 7.042 1.00 90.69 104 THR A C 1
ATOM 841 O O . THR A 1 104 ? -1.756 11.994 8.083 1.00 90.69 104 THR A O 1
ATOM 844 N N . GLU A 1 105 ? -0.783 13.458 6.676 1.00 93.00 105 GLU A N 1
ATOM 845 C CA . GLU A 1 105 ? -1.033 14.636 7.507 1.00 93.00 105 GLU A CA 1
ATOM 846 C C . GLU A 1 105 ? -2.537 14.831 7.770 1.00 93.00 105 GLU A C 1
ATOM 848 O O . GLU A 1 105 ? -2.961 15.038 8.912 1.00 93.00 105 GLU A O 1
ATOM 853 N N . GLY A 1 106 ? -3.375 14.677 6.739 1.00 90.75 106 GLY A N 1
ATOM 854 C CA . GLY A 1 106 ? -4.829 14.767 6.874 1.00 90.75 106 GLY A CA 1
ATOM 855 C C . GLY A 1 106 ? -5.411 13.740 7.855 1.00 90.75 106 GLY A C 1
ATOM 856 O O . GLY A 1 106 ? -6.256 14.080 8.692 1.00 90.75 106 GLY A O 1
ATOM 857 N N . TYR A 1 107 ? -4.947 12.489 7.806 1.00 85.44 107 TYR A N 1
ATOM 858 C CA . TYR A 1 107 ? -5.387 11.453 8.743 1.00 85.44 107 TYR A CA 1
ATOM 859 C C . TYR A 1 107 ? -4.863 11.679 10.165 1.00 85.44 107 TYR A C 1
ATOM 861 O O . TYR A 1 107 ? -5.606 11.464 11.124 1.00 85.44 107 TYR A O 1
ATOM 869 N N . GLU A 1 108 ? -3.630 12.153 10.336 1.00 92.69 108 GLU A N 1
ATOM 870 C CA . GLU A 1 108 ? -3.077 12.483 11.655 1.00 92.69 108 GLU A CA 1
ATOM 871 C C . GLU A 1 108 ? -3.875 13.593 12.353 1.00 92.69 108 GLU A C 1
ATOM 873 O O . GLU A 1 108 ? -4.173 13.502 13.554 1.00 92.69 108 GLU A O 1
ATOM 878 N N . GLN A 1 109 ? -4.302 14.608 11.598 1.00 91.06 109 GLN A N 1
ATOM 879 C CA . GLN A 1 109 ? -5.183 15.660 12.102 1.00 91.06 109 GLN A CA 1
ATOM 880 C C . GLN A 1 109 ? -6.543 15.092 12.536 1.00 91.06 109 GLN A C 1
ATOM 882 O O . GLN A 1 109 ? -7.011 15.390 13.640 1.00 91.06 109 GLN A O 1
ATOM 887 N N . GLN A 1 110 ? -7.155 14.215 11.731 1.00 87.31 110 GLN A N 1
ATOM 888 C CA . GLN A 1 110 ? -8.423 13.560 12.083 1.00 87.31 110 GLN A CA 1
ATOM 889 C C . GLN A 1 110 ? -8.298 12.687 13.337 1.00 87.31 110 GLN A C 1
ATOM 891 O O . GLN A 1 110 ? -9.137 12.776 14.236 1.00 87.31 110 GLN A O 1
ATOM 896 N N . ILE A 1 111 ? -7.232 11.889 13.445 1.00 89.31 111 ILE A N 1
ATOM 897 C CA . ILE A 1 111 ? -6.953 11.066 14.629 1.00 89.31 111 ILE A CA 1
ATOM 898 C C . ILE A 1 111 ? -6.799 11.954 15.866 1.00 89.31 111 ILE A C 1
ATOM 900 O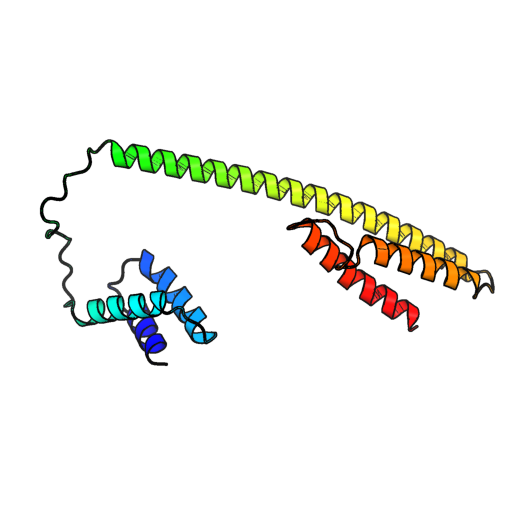 O . ILE A 1 111 ? -7.331 11.633 16.929 1.00 89.31 111 ILE A O 1
ATOM 904 N N . THR A 1 112 ? -6.114 13.090 15.739 1.00 90.19 112 THR A N 1
ATOM 905 C CA . THR A 1 112 ? -5.945 14.047 16.839 1.00 90.19 112 THR A CA 1
ATOM 906 C C . THR A 1 112 ? -7.284 14.624 17.299 1.00 90.19 112 THR A C 1
ATOM 908 O O . THR A 1 112 ? -7.541 14.697 18.502 1.00 90.19 112 THR A O 1
ATOM 911 N N . ILE A 1 113 ? -8.161 14.993 16.362 1.00 88.56 113 ILE A N 1
ATOM 912 C CA . ILE A 1 113 ? -9.512 15.485 16.663 1.00 88.56 113 ILE A CA 1
ATOM 913 C C . ILE A 1 113 ? -10.330 14.404 17.380 1.00 88.56 113 ILE A C 1
ATOM 915 O O . ILE A 1 113 ? -10.888 14.663 18.446 1.00 88.56 113 ILE A O 1
ATOM 919 N N . LEU A 1 114 ? -10.343 13.175 16.858 1.00 83.19 114 LEU A N 1
ATOM 920 C CA . LEU A 1 114 ? -11.061 12.051 17.465 1.00 83.19 114 LEU A CA 1
ATOM 921 C C . LEU A 1 114 ? -10.556 11.735 18.877 1.00 83.19 114 LEU A C 1
ATOM 923 O O . LEU A 1 114 ? -11.362 11.547 19.786 1.00 83.19 114 LEU A O 1
ATOM 927 N N . ARG A 1 115 ? -9.235 11.753 19.095 1.00 87.25 115 ARG A N 1
ATOM 928 C CA . ARG A 1 115 ? -8.635 11.572 20.427 1.00 87.25 115 ARG A CA 1
ATOM 929 C C . ARG A 1 115 ? -9.081 12.651 21.410 1.00 87.25 115 ARG A C 1
ATOM 931 O O . ARG A 1 115 ? -9.381 12.330 22.556 1.00 87.25 115 ARG A O 1
ATOM 938 N N . ARG A 1 116 ? -9.166 13.915 20.978 1.00 85.62 116 ARG A N 1
ATOM 939 C CA . ARG A 1 116 ? -9.679 15.008 21.822 1.00 85.62 116 ARG A CA 1
ATOM 940 C C . ARG A 1 116 ? -11.146 14.804 22.188 1.00 85.62 116 ARG A C 1
ATOM 942 O O . ARG A 1 116 ? -11.503 15.006 23.343 1.00 85.62 116 ARG A O 1
ATOM 949 N N . HIS A 1 117 ? -11.981 14.391 21.236 1.00 78.75 117 HIS A N 1
ATOM 950 C CA . HIS A 1 117 ? -13.388 14.094 21.512 1.00 78.75 117 HIS A CA 1
ATOM 951 C C . HIS A 1 117 ? -13.554 12.933 22.493 1.00 78.75 117 HIS A C 1
ATOM 953 O O . HIS A 1 117 ? -14.370 13.032 23.406 1.00 78.75 117 HIS A O 1
ATOM 959 N N . LEU A 1 118 ? -12.757 11.874 22.341 1.00 75.94 118 LEU A N 1
ATOM 960 C CA . LEU A 1 118 ? -12.785 10.721 23.237 1.00 75.94 118 LEU A CA 1
ATOM 961 C C . LEU A 1 118 ? -12.359 11.115 24.659 1.00 75.94 118 LEU A C 1
ATOM 963 O O . LEU A 1 118 ? -13.096 10.853 25.603 1.00 75.94 118 LEU A O 1
ATOM 967 N N . ALA A 1 119 ? -11.261 11.863 24.806 1.00 80.31 119 ALA A N 1
ATOM 968 C CA . ALA A 1 119 ? -10.818 12.371 26.106 1.00 80.31 119 ALA A CA 1
ATOM 969 C C . ALA A 1 119 ? -11.851 13.307 26.766 1.00 80.31 119 ALA A C 1
ATOM 971 O O . ALA A 1 119 ? -12.040 13.278 27.981 1.00 80.31 119 ALA A O 1
ATOM 972 N N . ALA A 1 120 ? -12.545 14.137 25.979 1.00 77.00 120 ALA A N 1
ATOM 973 C CA . ALA A 1 120 ? -13.610 15.002 26.486 1.00 77.00 120 ALA A CA 1
ATOM 974 C C . ALA A 1 120 ? -14.839 14.204 26.959 1.00 77.00 120 ALA A C 1
ATOM 976 O O . ALA A 1 120 ? -15.444 14.566 27.968 1.00 77.00 120 ALA A O 1
ATOM 977 N N . ALA A 1 121 ? -15.192 13.118 26.262 1.00 73.19 121 ALA A N 1
ATOM 978 C CA . ALA A 1 121 ? -16.259 12.213 26.678 1.00 73.19 121 ALA A CA 1
ATOM 979 C C . ALA A 1 121 ? -15.894 11.471 27.978 1.00 73.19 121 ALA A C 1
ATOM 981 O O . ALA A 1 121 ? -16.683 11.474 28.920 1.00 73.19 121 ALA A O 1
ATOM 982 N N . GLU A 1 122 ? -14.672 10.939 28.080 1.00 76.50 122 GLU A N 1
ATOM 983 C CA . GLU A 1 122 ? -14.170 10.269 29.291 1.00 76.50 122 GLU A CA 1
ATOM 984 C C . GLU A 1 122 ? -14.139 11.210 30.507 1.00 76.50 122 GLU A C 1
ATOM 986 O O . GLU A 1 122 ? -14.570 10.842 31.602 1.00 76.50 122 GLU A O 1
ATOM 991 N N . ALA A 1 123 ? -13.692 12.457 30.323 1.00 74.62 123 ALA A N 1
ATOM 992 C CA . ALA A 1 123 ? -13.681 13.459 31.389 1.00 74.62 123 ALA A CA 1
ATOM 993 C C . ALA A 1 123 ? -15.098 13.878 31.835 1.00 74.62 123 ALA A C 1
ATOM 995 O O . ALA A 1 123 ? -15.293 14.254 32.994 1.00 74.62 123 ALA A O 1
ATOM 996 N N . GLY A 1 124 ? -16.085 13.806 30.934 1.00 58.09 124 GLY A N 1
ATOM 997 C CA . GLY A 1 124 ? -17.499 14.058 31.228 1.00 58.09 124 GLY A CA 1
ATOM 998 C C . GLY A 1 124 ? -18.199 12.903 31.956 1.00 58.09 124 GLY A C 1
ATOM 999 O O . GLY A 1 124 ? -19.062 13.158 32.797 1.00 58.09 124 GLY A O 1
ATOM 1000 N N . GLY A 1 125 ? -17.797 11.654 31.696 1.00 51.31 125 GLY A N 1
ATOM 1001 C CA . GLY A 1 125 ? -18.387 10.446 32.291 1.00 51.31 125 GLY A CA 1
ATOM 1002 C C . GLY A 1 125 ? -18.051 10.226 33.773 1.00 51.31 125 GLY A C 1
ATOM 1003 O O . GLY A 1 125 ? -18.783 9.547 34.490 1.00 51.31 125 GLY A O 1
ATOM 1004 N N . ALA A 1 126 ? -16.996 10.858 34.297 1.00 50.69 126 ALA A N 1
ATOM 1005 C CA . ALA A 1 126 ? -16.539 10.641 35.676 1.00 50.69 126 ALA A CA 1
ATOM 1006 C C . ALA A 1 126 ? -17.418 11.287 36.777 1.00 50.69 126 ALA A C 1
ATOM 1008 O O . ALA A 1 126 ? -17.112 11.136 37.961 1.00 50.69 126 ALA A O 1
ATOM 1009 N N . LYS A 1 127 ? -18.489 12.025 36.436 1.00 49.75 127 LYS A N 1
ATOM 1010 C CA . LYS A 1 127 ? -19.306 12.766 37.425 1.00 49.75 127 LYS A CA 1
ATOM 1011 C C . LYS A 1 127 ? -20.811 12.496 37.438 1.00 49.75 127 LYS A C 1
ATOM 1013 O O . LYS A 1 127 ? -21.498 13.110 38.252 1.00 49.75 127 LYS A O 1
ATOM 1018 N N . ALA A 1 128 ? -21.346 11.575 36.646 1.00 44.03 128 ALA A N 1
ATOM 1019 C CA . ALA A 1 128 ? -22.773 11.271 36.716 1.00 44.03 128 ALA A CA 1
ATOM 1020 C C . ALA 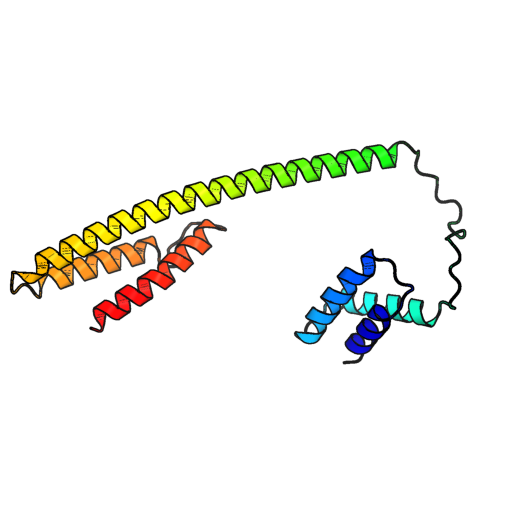A 1 128 ? -23.032 9.778 36.533 1.00 44.03 128 ALA A C 1
ATOM 1022 O O . ALA A 1 128 ? -22.534 9.166 35.596 1.00 44.03 128 ALA A O 1
ATOM 1023 N N . GLY A 1 129 ? -23.840 9.190 37.417 1.00 47.12 129 GLY A N 1
ATOM 1024 C CA . GLY A 1 129 ? -24.397 7.851 37.233 1.00 47.12 129 GLY A CA 1
ATOM 1025 C C . GLY A 1 129 ? -25.317 7.806 36.009 1.00 47.12 129 GLY A C 1
ATOM 1026 O O . GLY A 1 129 ? -26.535 7.903 36.143 1.00 47.12 129 GLY A O 1
ATOM 1027 N N . HIS A 1 130 ? -24.730 7.698 34.815 1.00 46.28 130 HIS A N 1
ATOM 1028 C CA . HIS A 1 130 ? -25.387 7.776 33.504 1.00 46.28 130 HIS A CA 1
ATOM 1029 C C . HIS A 1 130 ? -24.968 6.624 32.575 1.00 46.28 130 HIS A C 1
ATOM 1031 O O . HIS A 1 130 ? -24.810 6.810 31.371 1.00 46.28 130 HIS A O 1
ATOM 1037 N N . GLY A 1 131 ? -24.859 5.403 33.108 1.00 53.62 131 GLY A N 1
ATOM 1038 C CA . GLY A 1 131 ? -24.447 4.215 32.341 1.00 53.62 131 GLY A CA 1
ATOM 1039 C C . GLY A 1 131 ? -25.286 3.895 31.092 1.00 53.62 131 GLY A C 1
ATOM 1040 O O . GLY A 1 131 ? -24.871 3.086 30.282 1.00 53.62 131 GLY A O 1
ATOM 1041 N N . HIS A 1 132 ? -26.441 4.536 30.883 1.00 56.53 132 HIS A N 1
ATOM 1042 C CA . HIS A 1 132 ? -27.276 4.315 29.699 1.00 56.53 132 HIS A CA 1
ATOM 1043 C C . HIS A 1 132 ? -27.056 5.308 28.546 1.00 56.53 132 HIS A C 1
ATOM 1045 O O . HIS A 1 132 ? -27.447 5.010 27.415 1.00 56.53 132 HIS A O 1
ATOM 1051 N N . GLU A 1 133 ? -26.499 6.494 28.807 1.00 58.25 133 GLU A N 1
ATOM 1052 C CA . GLU A 1 133 ? -26.363 7.540 27.784 1.00 58.25 133 GLU A CA 1
ATOM 1053 C C . GLU A 1 133 ? -25.001 7.479 27.080 1.00 58.25 133 GLU A C 1
ATOM 1055 O O . GLU A 1 133 ? -24.938 7.634 25.858 1.00 58.25 133 GLU A O 1
ATOM 1060 N N . ASP A 1 134 ? -23.939 7.144 27.819 1.00 65.50 134 ASP A N 1
ATOM 1061 C CA . ASP A 1 134 ? -22.604 6.918 27.250 1.00 65.50 134 ASP A CA 1
ATOM 1062 C C . ASP A 1 134 ? -22.566 5.670 26.357 1.00 65.50 134 ASP A C 1
ATOM 1064 O O . ASP A 1 134 ? -22.012 5.727 25.259 1.00 65.50 134 ASP A O 1
ATOM 1068 N N . ASP A 1 135 ? -23.274 4.599 26.730 1.00 72.19 135 ASP A N 1
ATOM 1069 C CA . ASP A 1 135 ? -23.427 3.402 25.891 1.00 72.19 135 ASP A CA 1
ATOM 1070 C C . ASP A 1 135 ? -24.079 3.720 24.541 1.00 72.19 135 ASP A C 1
ATOM 1072 O O . ASP A 1 135 ? -23.669 3.206 23.498 1.00 72.19 135 ASP A O 1
ATOM 1076 N N . ARG A 1 136 ? -25.081 4.609 24.524 1.00 77.56 136 ARG A N 1
ATOM 1077 C CA . ARG A 1 136 ? -25.752 5.015 23.279 1.00 77.56 136 ARG A CA 1
ATOM 1078 C C . ARG A 1 136 ? -24.826 5.819 22.377 1.00 77.56 136 ARG A C 1
ATOM 1080 O O . ARG A 1 136 ? -24.771 5.545 21.179 1.00 77.56 136 ARG A O 1
ATOM 1087 N N . ARG A 1 137 ? -24.075 6.768 22.943 1.00 79.19 137 ARG A N 1
ATOM 1088 C CA . ARG A 1 137 ? -23.098 7.570 22.189 1.00 79.19 137 ARG A CA 1
ATOM 1089 C C . ARG A 1 137 ? -21.971 6.692 21.650 1.00 79.19 137 ARG A C 1
ATOM 1091 O O . ARG A 1 137 ? -21.604 6.823 20.484 1.00 79.19 137 ARG A O 1
ATOM 1098 N N . PHE A 1 138 ? -21.479 5.746 22.448 1.00 82.25 138 PHE A N 1
ATOM 1099 C CA . PHE A 1 138 ? -20.459 4.791 22.022 1.00 82.25 138 PHE A CA 1
ATOM 1100 C C . PHE A 1 138 ? -20.956 3.879 20.891 1.00 82.25 138 PHE A C 1
ATOM 1102 O O . PHE A 1 138 ? -20.276 3.727 19.872 1.00 82.25 138 PHE A O 1
ATOM 1109 N N . GLN A 1 139 ? -22.168 3.327 21.008 1.00 83.94 139 GLN A N 1
ATOM 1110 C CA . GLN A 1 139 ? -22.772 2.523 19.943 1.00 83.94 139 GLN A CA 1
ATOM 1111 C C . GLN A 1 139 ? -22.995 3.328 18.657 1.00 83.94 139 GLN A C 1
ATOM 1113 O O . GLN A 1 139 ? -22.783 2.804 17.559 1.00 83.94 139 GLN A O 1
ATOM 1118 N N . GLU A 1 140 ? -23.379 4.599 18.766 1.00 85.44 140 GLU A N 1
ATOM 1119 C CA . GLU A 1 140 ? -23.562 5.477 17.613 1.00 85.44 140 GLU A CA 1
ATOM 1120 C C . GLU A 1 140 ? -22.233 5.778 16.908 1.00 85.44 140 GLU A C 1
ATOM 1122 O O . GLU A 1 140 ? -22.138 5.620 15.687 1.00 85.44 140 GLU A O 1
ATOM 1127 N N . VAL A 1 141 ? -21.177 6.096 17.663 1.00 84.38 141 VAL A N 1
ATOM 1128 C CA . VAL A 1 141 ? -19.820 6.292 17.126 1.00 84.38 141 VAL A CA 1
ATOM 1129 C C . VAL A 1 141 ? -19.312 5.022 16.447 1.00 84.38 141 VAL A C 1
ATOM 1131 O O . VAL A 1 141 ? -18.837 5.081 15.313 1.00 84.38 141 VAL A O 1
ATOM 1134 N N . ARG A 1 142 ? -19.476 3.854 17.079 1.00 87.38 142 ARG A N 1
ATOM 1135 C CA . ARG A 1 142 ? -19.103 2.562 16.489 1.00 87.38 142 ARG A CA 1
ATOM 1136 C C . ARG A 1 142 ? -19.838 2.304 15.179 1.00 87.38 142 ARG A C 1
ATOM 1138 O O . ARG A 1 142 ? -19.230 1.862 14.204 1.00 87.38 142 ARG A O 1
ATOM 1145 N N . ARG A 1 143 ? -21.144 2.572 15.143 1.00 88.00 143 ARG A N 1
ATOM 1146 C CA . ARG A 1 143 ? -21.969 2.382 13.948 1.00 88.00 143 ARG A CA 1
ATOM 1147 C C . ARG A 1 143 ? -21.542 3.319 12.820 1.00 88.00 143 ARG A C 1
ATOM 1149 O O . ARG A 1 143 ? -21.447 2.877 11.676 1.00 88.00 143 ARG A O 1
ATOM 1156 N N . LEU A 1 144 ? -21.280 4.590 13.124 1.00 87.69 144 LEU A N 1
ATOM 1157 C CA . LEU A 1 144 ? -20.789 5.563 12.145 1.00 87.69 144 LEU A CA 1
ATOM 1158 C C . LEU A 1 144 ? -19.415 5.162 11.602 1.00 87.69 144 LEU A C 1
ATOM 1160 O O . LEU A 1 144 ? -19.223 5.167 10.386 1.00 87.69 144 LEU A O 1
ATOM 1164 N N . PHE A 1 145 ? -18.508 4.734 12.482 1.00 88.00 145 PHE A N 1
ATOM 1165 C CA . PHE A 1 145 ? -17.186 4.246 12.106 1.00 88.00 145 PHE A CA 1
ATOM 1166 C C . PHE A 1 145 ? -17.273 3.029 11.178 1.00 88.00 145 PHE A C 1
ATOM 1168 O O . PHE A 1 145 ? -16.688 3.034 10.096 1.00 88.00 145 PHE A O 1
ATOM 1175 N N . ALA A 1 146 ? -18.070 2.019 11.543 1.00 88.50 146 ALA A N 1
ATOM 1176 C CA . ALA A 1 146 ? -18.298 0.856 10.691 1.00 88.50 146 ALA A CA 1
ATOM 1177 C C . ALA A 1 146 ? -18.872 1.271 9.331 1.00 88.50 146 ALA A C 1
ATOM 1179 O O . ALA A 1 146 ? -18.369 0.858 8.295 1.00 88.50 146 ALA A O 1
ATOM 1180 N N . ARG A 1 147 ? -19.867 2.159 9.293 1.00 87.81 147 ARG A N 1
ATOM 1181 C CA . ARG A 1 147 ? -20.444 2.599 8.018 1.00 87.81 147 ARG A CA 1
ATOM 1182 C C . ARG A 1 147 ? -19.403 3.219 7.079 1.00 87.81 147 ARG A C 1
ATOM 1184 O O . ARG A 1 147 ? -19.481 2.982 5.881 1.00 87.81 147 ARG A O 1
ATOM 1191 N N . GLN A 1 148 ? -18.463 3.997 7.610 1.00 83.50 148 GLN A N 1
ATOM 1192 C CA . GLN A 1 148 ? -17.518 4.781 6.811 1.00 83.50 148 GLN A CA 1
ATOM 1193 C C . GLN A 1 148 ? -16.221 4.036 6.456 1.00 83.50 148 GLN A C 1
ATOM 1195 O O . GLN A 1 148 ? -15.601 4.345 5.436 1.00 83.50 148 GLN A O 1
ATOM 1200 N N . PHE A 1 149 ? -15.815 3.070 7.283 1.00 84.69 149 PHE A N 1
ATOM 1201 C CA . PHE A 1 149 ? -14.524 2.388 7.161 1.00 84.69 149 PHE A CA 1
ATOM 1202 C C . PHE A 1 149 ? -14.632 0.866 6.973 1.00 84.69 149 PHE A C 1
ATOM 1204 O O . PHE A 1 149 ? -13.603 0.222 6.785 1.00 84.69 149 PHE A O 1
ATOM 1211 N N . HIS A 1 150 ? -15.830 0.262 7.000 1.00 87.12 150 HIS A N 1
ATOM 1212 C CA . HIS A 1 150 ? -15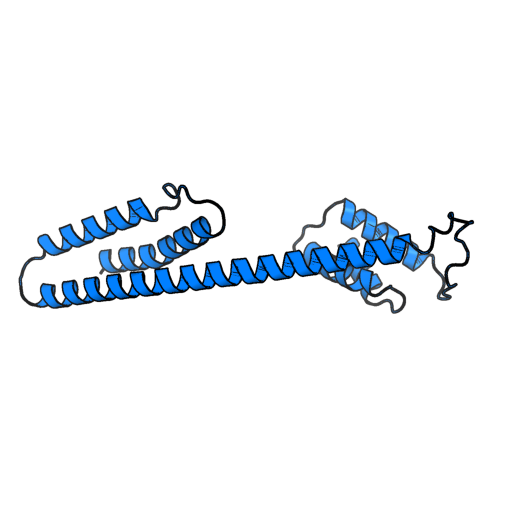.960 -1.184 6.780 1.00 87.12 150 HIS A CA 1
ATOM 1213 C C . HIS A 1 150 ? -15.446 -1.575 5.385 1.00 87.12 150 HIS A C 1
ATOM 1215 O O . HIS A 1 150 ? -15.854 -0.939 4.413 1.00 87.12 150 HIS A O 1
ATOM 1221 N N . PRO A 1 151 ? -14.621 -2.635 5.255 1.00 85.69 151 PRO A N 1
ATOM 1222 C CA . PRO A 1 151 ? -14.050 -3.077 3.978 1.00 85.69 151 PRO A CA 1
ATOM 1223 C C . PRO A 1 151 ? -15.062 -3.264 2.841 1.00 85.69 151 PRO A C 1
ATOM 1225 O O . PRO A 1 151 ? -14.716 -3.052 1.679 1.00 85.69 151 PRO A O 1
ATOM 1228 N N . ASP A 1 152 ? -16.296 -3.633 3.192 1.00 85.00 152 ASP A N 1
ATOM 1229 C CA . ASP A 1 152 ? -17.390 -3.879 2.242 1.00 85.00 152 ASP A CA 1
ATOM 1230 C C . ASP A 1 152 ? -18.095 -2.597 1.764 1.00 85.00 152 ASP A C 1
ATOM 1232 O O . ASP A 1 152 ? -18.797 -2.633 0.761 1.00 85.00 152 ASP A O 1
ATOM 1236 N N . ASN A 1 153 ? -17.906 -1.465 2.452 1.00 83.62 153 ASN A N 1
ATOM 1237 C CA . ASN A 1 153 ? -18.560 -0.186 2.142 1.00 83.62 153 ASN A CA 1
ATOM 1238 C C . ASN A 1 153 ? -17.600 0.843 1.518 1.00 83.62 153 ASN A C 1
ATOM 1240 O O . ASN A 1 153 ? -17.945 2.019 1.392 1.00 83.62 153 ASN A O 1
ATOM 1244 N N . ILE A 1 154 ? -16.370 0.441 1.187 1.00 84.00 154 ILE A N 1
ATOM 1245 C CA . ILE A 1 154 ? -15.364 1.339 0.618 1.00 84.00 154 ILE A CA 1
ATOM 1246 C C . ILE A 1 154 ? -15.470 1.311 -0.910 1.00 84.00 154 ILE A C 1
ATOM 1248 O O . ILE A 1 154 ? -14.948 0.401 -1.548 1.00 84.00 154 ILE A O 1
ATOM 1252 N N . ASP A 1 155 ? -16.060 2.363 -1.481 1.00 81.12 155 ASP A N 1
ATOM 1253 C CA . ASP A 1 155 ? -16.075 2.645 -2.931 1.00 81.12 155 ASP A CA 1
ATOM 1254 C C . ASP A 1 155 ? -14.755 3.266 -3.448 1.00 81.12 155 ASP A C 1
ATOM 1256 O O . ASP A 1 155 ? -14.691 3.828 -4.540 1.00 81.12 155 ASP A O 1
ATOM 1260 N N . ALA A 1 156 ? -13.675 3.180 -2.667 1.00 78.25 156 ALA A N 1
ATOM 1261 C CA . ALA A 1 156 ? -12.349 3.646 -3.064 1.00 78.25 156 ALA A CA 1
ATOM 1262 C C . ALA A 1 156 ? -11.532 2.522 -3.725 1.00 78.25 156 ALA A C 1
ATOM 1264 O O . ALA A 1 156 ? -11.640 1.350 -3.355 1.00 78.25 156 ALA A O 1
ATOM 1265 N N . VAL A 1 157 ? -10.664 2.883 -4.671 1.00 82.00 157 VAL A N 1
ATOM 1266 C CA . VAL A 1 157 ? -9.755 1.970 -5.389 1.00 82.00 157 VAL A CA 1
ATOM 1267 C C . VAL A 1 157 ? -8.294 2.278 -5.058 1.00 82.00 157 VAL A C 1
ATOM 1269 O O . VAL A 1 157 ? -7.943 3.404 -4.722 1.00 82.00 157 VAL A O 1
ATOM 1272 N N . GLY A 1 158 ? -7.426 1.267 -5.156 1.00 83.56 158 GLY A N 1
ATOM 1273 C CA . GLY A 1 158 ? -5.984 1.424 -4.939 1.00 83.56 158 GLY A CA 1
ATOM 1274 C C . GLY A 1 158 ? -5.609 1.751 -3.488 1.00 83.56 158 GLY A C 1
ATOM 1275 O O . GLY A 1 158 ? -6.173 1.185 -2.549 1.00 83.56 158 GLY A O 1
ATOM 1276 N N . THR A 1 159 ? -4.650 2.662 -3.311 1.00 80.62 159 THR A N 1
ATOM 1277 C CA . THR A 1 159 ? -4.022 2.998 -2.020 1.00 80.62 159 THR A CA 1
ATOM 1278 C C . THR A 1 159 ? -5.022 3.473 -0.967 1.00 80.62 159 THR A C 1
ATOM 1280 O O . THR A 1 159 ? -4.925 3.088 0.196 1.00 80.62 159 THR A O 1
ATOM 1283 N N . GLU A 1 160 ? -6.033 4.255 -1.353 1.00 81.88 160 GLU A N 1
ATOM 1284 C CA . GLU A 1 160 ? -7.048 4.738 -0.410 1.00 81.88 160 GLU A CA 1
ATOM 1285 C C . GLU A 1 160 ? -7.817 3.574 0.239 1.00 81.88 160 GLU A C 1
ATOM 1287 O O . GLU A 1 160 ? -8.083 3.588 1.445 1.00 81.88 160 GLU A O 1
ATOM 1292 N N . ARG A 1 161 ? -8.121 2.526 -0.537 1.00 86.12 161 ARG A N 1
ATOM 1293 C CA . ARG A 1 161 ? -8.788 1.325 -0.025 1.00 86.12 161 ARG A CA 1
ATOM 1294 C C . ARG A 1 161 ? -7.925 0.611 1.007 1.00 86.12 161 ARG A C 1
ATOM 1296 O O . ARG A 1 161 ? -8.431 0.204 2.051 1.00 86.12 161 ARG A O 1
ATOM 1303 N N . GLU A 1 162 ? -6.632 0.475 0.733 1.00 86.31 162 GLU A N 1
ATOM 1304 C CA . GLU A 1 162 ? -5.686 -0.162 1.651 1.00 86.31 162 GLU A CA 1
ATOM 1305 C C . GLU A 1 162 ? -5.558 0.616 2.962 1.00 86.31 162 GLU A C 1
ATOM 1307 O O . GLU A 1 162 ? -5.649 0.024 4.042 1.00 86.31 162 GLU A O 1
ATOM 1312 N N . VAL A 1 163 ? -5.431 1.944 2.882 1.00 86.44 163 VAL A N 1
ATOM 1313 C CA . VAL A 1 163 ? -5.359 2.821 4.058 1.00 86.44 16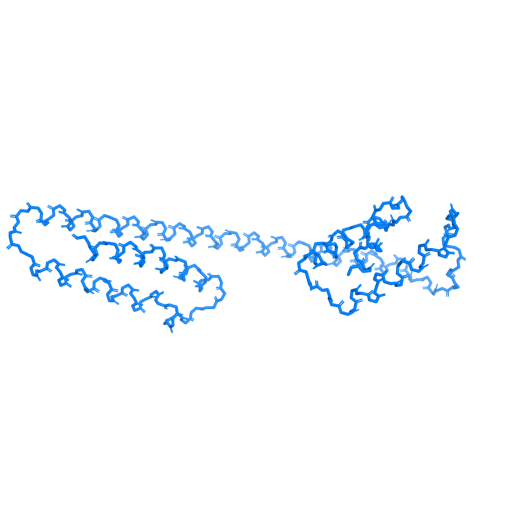3 VAL A CA 1
ATOM 1314 C C . VAL A 1 163 ? -6.625 2.691 4.902 1.00 86.44 163 VAL A C 1
ATOM 1316 O O . VAL A 1 163 ? -6.534 2.427 6.101 1.00 86.44 163 VAL A O 1
ATOM 1319 N N . ARG A 1 164 ? -7.814 2.785 4.295 1.00 87.06 164 ARG A N 1
ATOM 1320 C CA . ARG A 1 164 ? -9.089 2.659 5.021 1.00 87.06 164 ARG A CA 1
ATOM 1321 C C . ARG A 1 164 ? -9.267 1.283 5.669 1.00 87.06 164 ARG A C 1
ATOM 1323 O O . ARG A 1 164 ? -9.712 1.214 6.812 1.00 87.06 164 ARG A O 1
ATOM 1330 N N . ILE A 1 165 ? -8.867 0.201 4.995 1.00 89.19 165 ILE A N 1
ATOM 1331 C CA . ILE A 1 165 ? -8.882 -1.156 5.571 1.00 89.19 165 ILE A CA 1
ATOM 1332 C C . ILE A 1 165 ? -7.950 -1.247 6.786 1.00 89.19 165 ILE A C 1
ATOM 1334 O O . ILE A 1 165 ? -8.315 -1.846 7.800 1.00 89.19 165 ILE A O 1
ATOM 1338 N N . ASN A 1 166 ? -6.754 -0.662 6.707 1.00 88.44 166 ASN A N 1
ATOM 1339 C CA . ASN A 1 166 ? -5.798 -0.675 7.813 1.00 88.44 166 ASN A CA 1
ATOM 1340 C C . ASN A 1 166 ? -6.279 0.173 9.000 1.00 88.44 166 ASN A C 1
ATOM 1342 O O . ASN A 1 166 ? -6.166 -0.267 10.146 1.00 88.44 166 ASN A O 1
ATOM 1346 N N . VAL A 1 167 ? -6.881 1.337 8.739 1.00 88.75 167 VAL A N 1
ATOM 1347 C CA . VAL A 1 167 ? -7.535 2.165 9.766 1.00 88.75 167 VAL A CA 1
ATOM 1348 C C . VAL A 1 167 ? -8.661 1.384 10.440 1.00 88.75 167 VAL A C 1
ATOM 1350 O O . VAL A 1 167 ? -8.705 1.320 11.668 1.00 88.75 167 VAL A O 1
ATOM 1353 N N . PHE A 1 168 ? -9.525 0.727 9.659 1.00 92.38 168 PHE A N 1
ATOM 1354 C CA . PHE A 1 168 ? -10.607 -0.093 10.196 1.00 92.38 168 PHE A CA 1
ATOM 1355 C C . PHE A 1 168 ? -10.085 -1.180 11.133 1.00 92.38 168 PHE A C 1
ATOM 1357 O O . PHE A 1 168 ? -10.547 -1.268 12.265 1.00 92.38 168 PHE A O 1
ATOM 1364 N N . LYS A 1 169 ? -9.092 -1.971 10.708 1.00 90.00 169 LYS A N 1
ATOM 1365 C CA . LYS A 1 169 ? -8.524 -3.052 11.531 1.00 90.00 169 LYS A CA 1
ATOM 1366 C C . LYS A 1 169 ? -7.987 -2.541 12.869 1.00 90.00 169 LYS A C 1
ATOM 1368 O O . LYS A 1 169 ? -8.334 -3.106 13.903 1.00 90.00 169 LYS A O 1
ATOM 1373 N N . SER A 1 170 ? -7.185 -1.475 12.843 1.00 86.50 170 SER A N 1
ATOM 1374 C CA . SER A 1 170 ? -6.531 -0.924 14.037 1.00 86.50 170 SER A CA 1
ATOM 1375 C C . SER A 1 170 ? -7.525 -0.327 15.035 1.00 86.50 170 SER A C 1
ATOM 1377 O O . SER A 1 170 ? -7.419 -0.555 16.237 1.00 86.50 170 SER A O 1
ATOM 1379 N N . PHE A 1 171 ? -8.517 0.426 14.556 1.00 87.12 171 PHE A N 1
ATOM 1380 C CA . PHE A 1 171 ? -9.509 1.045 15.438 1.00 87.12 171 PHE A CA 1
ATOM 1381 C C . PHE A 1 171 ? -10.585 0.059 15.886 1.00 87.12 171 PHE A C 1
ATOM 1383 O O . PHE A 1 171 ? -11.036 0.128 17.026 1.00 87.12 171 PHE A O 1
ATOM 1390 N N . TRP A 1 172 ? -10.981 -0.890 15.036 1.00 91.00 172 TRP A N 1
ATOM 1391 C CA . TRP A 1 172 ? -11.998 -1.874 15.398 1.00 91.00 172 TRP A CA 1
ATOM 1392 C C . TRP A 1 172 ? -11.536 -2.789 16.534 1.00 91.00 172 TRP A C 1
ATOM 1394 O O . TRP A 1 172 ? -12.335 -3.099 17.416 1.00 91.00 172 TRP A O 1
ATOM 1404 N N . SER A 1 173 ? -10.254 -3.177 16.571 1.00 84.94 173 SER A N 1
ATOM 1405 C CA . SER A 1 173 ? -9.705 -3.943 17.698 1.00 84.94 173 SER A CA 1
ATOM 1406 C C . SER A 1 173 ? -9.758 -3.169 19.015 1.00 84.94 173 SER A C 1
ATOM 1408 O O . SER A 1 173 ? -10.083 -3.750 20.049 1.00 84.94 173 SER A O 1
ATOM 1410 N N . GLU A 1 174 ? -9.490 -1.863 18.982 1.00 84.44 174 GLU A N 1
ATOM 1411 C CA . GLU A 1 174 ? -9.548 -0.999 20.165 1.00 84.44 174 GLU A CA 1
ATOM 1412 C C . GLU A 1 174 ? -10.992 -0.779 20.635 1.00 84.44 174 GLU A C 1
ATOM 1414 O O . GLU A 1 174 ? -11.288 -0.957 21.816 1.00 84.44 174 GLU A O 1
ATOM 1419 N N . ILE A 1 175 ? -11.919 -0.504 19.710 1.00 85.88 175 ILE A N 1
ATOM 1420 C CA . ILE A 1 175 ? -13.358 -0.396 20.004 1.00 85.88 175 ILE A CA 1
ATOM 1421 C C . ILE A 1 175 ? -13.874 -1.697 20.636 1.00 85.88 175 ILE A C 1
ATOM 1423 O O . ILE A 1 175 ? -14.567 -1.661 21.650 1.00 85.88 175 ILE A O 1
ATOM 1427 N N . ALA A 1 176 ? -13.502 -2.853 20.079 1.00 81.25 176 ALA A N 1
ATOM 1428 C CA . ALA A 1 176 ? -13.898 -4.155 20.611 1.00 81.25 176 ALA A CA 1
ATOM 1429 C C . ALA A 1 176 ? -13.284 -4.460 21.989 1.00 81.2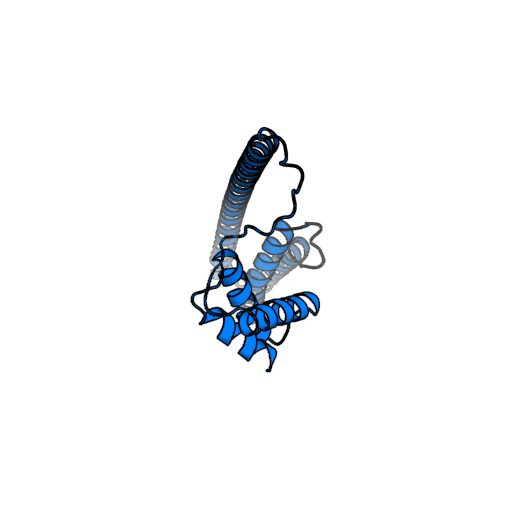5 176 ALA A C 1
ATOM 1431 O O . ALA A 1 176 ? -13.856 -5.240 22.749 1.00 81.25 176 ALA A O 1
ATOM 1432 N N . ARG A 1 177 ? -12.122 -3.881 22.322 1.00 82.56 177 ARG A N 1
ATOM 1433 C CA . ARG A 1 177 ?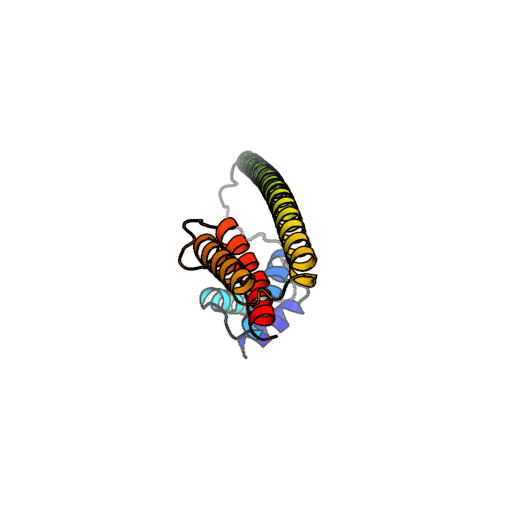 -11.515 -4.000 23.656 1.00 82.56 177 ARG A CA 1
ATOM 1434 C C . ARG A 1 177 ? -12.275 -3.172 24.690 1.00 82.56 177 ARG A C 1
ATOM 1436 O O . ARG A 1 177 ? -12.509 -3.672 25.787 1.00 82.56 177 ARG A O 1
ATOM 1443 N N . ILE A 1 178 ? -12.660 -1.946 24.332 1.00 79.88 178 ILE A N 1
ATOM 1444 C CA . ILE A 1 178 ? -13.441 -1.046 25.194 1.00 79.88 178 ILE A CA 1
ATOM 1445 C C . ILE A 1 178 ? -14.803 -1.671 25.518 1.00 79.88 178 ILE A C 1
ATOM 1447 O O . ILE A 1 178 ? -15.193 -1.683 26.672 1.00 79.88 178 ILE A O 1
ATOM 1451 N N . GLU A 1 179 ? -15.476 -2.280 24.537 1.00 77.81 179 GLU A N 1
ATOM 1452 C CA . GLU A 1 179 ? -16.775 -2.947 24.743 1.00 77.81 179 GLU A CA 1
ATOM 1453 C C . GLU A 1 179 ? -16.708 -4.183 25.664 1.00 77.81 179 GLU A C 1
ATOM 1455 O O . GLU A 1 179 ? -17.720 -4.609 26.214 1.00 77.81 179 GLU A O 1
ATOM 1460 N N . LYS A 1 180 ? -15.527 -4.798 25.809 1.00 73.62 180 LYS A N 1
ATOM 1461 C CA . LYS A 1 180 ? -15.317 -5.987 26.653 1.00 73.62 180 LYS A CA 1
ATOM 1462 C C . LYS A 1 180 ? -14.859 -5.663 28.077 1.00 73.62 180 LYS A C 1
ATOM 1464 O O . LYS A 1 180 ? -14.760 -6.599 28.871 1.00 73.62 180 LYS A O 1
ATOM 1469 N N . SER A 1 181 ? -14.498 -4.409 28.352 1.00 54.78 181 SER A N 1
ATOM 1470 C CA . SER A 1 181 ? -14.036 -3.938 29.667 1.00 54.78 181 SER A CA 1
ATOM 1471 C C . SER A 1 181 ? -15.204 -3.389 30.472 1.00 54.78 181 SER A C 1
ATOM 1473 O O . SER A 1 181 ? -15.180 -3.589 31.704 1.00 54.78 181 SER A O 1
#

Radius of gyration: 29.87 Å; chains: 1; bounding box: 65×46×78 Å